Protein AF-A0A346YIU1-F1 (afdb_monomer_lite)

Sequence (76 aa):
MANEDDFQGSEQAENAAARG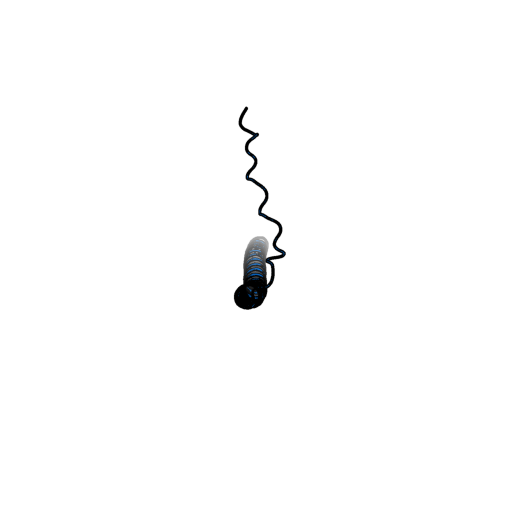KRARNAAAVREAERKAKAAAKLRENLMRRKTQARARRAGAADEAQGLPAAKTDESS

pLDDT: mean 78.63, std 12.34, range [46.22, 95.19]

Foldseek 3Di:
DPDPVVVVVVVVVVVVVVVVVVVVVVVVVVVVVVVVVVVVVVVVVVVVVVVQVVCVVVVHDDPDDDDPDDPPPDDD

Structure (mmCIF, N/CA/C/O backbone):
data_AF-A0A346YIU1-F1
#
_entry.id   AF-A0A346YIU1-F1
#
loop_
_atom_site.group_PDB
_atom_site.id
_atom_site.type_symbol
_atom_site.label_atom_id
_atom_site.label_alt_id
_atom_site.label_comp_id
_atom_site.label_asym_id
_atom_site.label_entity_id
_atom_site.label_seq_id
_atom_site.pdbx_PDB_ins_code
_atom_site.Cartn_x
_atom_site.Cartn_y
_atom_site.Cartn_z
_atom_site.occupancy
_atom_site.B_iso_or_equiv
_atom_site.auth_seq_id
_atom_site.auth_comp_id
_atom_site.auth_asym_id
_atom_site.auth_atom_id
_atom_site.pdbx_PDB_model_num
ATOM 1 N N . MET A 1 1 ? 29.257 -7.580 -53.904 1.00 46.22 1 MET A N 1
ATOM 2 C CA . MET A 1 1 ? 29.183 -8.073 -52.517 1.00 46.22 1 MET A CA 1
ATOM 3 C C . MET A 1 1 ? 28.303 -7.099 -51.760 1.00 46.22 1 MET A C 1
ATOM 5 O O . MET A 1 1 ? 28.708 -5.958 -51.599 1.00 46.22 1 MET A O 1
ATOM 9 N N . ALA A 1 2 ? 27.057 -7.479 -51.474 1.00 55.59 2 ALA A N 1
ATOM 10 C CA . ALA A 1 2 ? 26.178 -6.692 -50.612 1.00 55.59 2 ALA A CA 1
ATOM 11 C C . ALA A 1 2 ? 26.545 -7.026 -49.160 1.00 55.59 2 ALA A C 1
ATOM 13 O O . ALA A 1 2 ? 26.749 -8.197 -48.853 1.00 55.59 2 ALA A O 1
ATOM 14 N N . ASN A 1 3 ? 26.713 -5.999 -48.331 1.00 61.88 3 ASN A N 1
ATOM 15 C CA . ASN A 1 3 ? 27.306 -6.082 -46.999 1.00 61.88 3 ASN A CA 1
ATOM 16 C C . ASN A 1 3 ? 26.496 -6.992 -46.063 1.00 61.88 3 ASN A C 1
ATOM 18 O O . ASN A 1 3 ? 25.350 -6.699 -45.729 1.00 61.88 3 ASN A O 1
ATOM 22 N N . GLU A 1 4 ? 27.121 -8.073 -45.601 1.00 59.19 4 GLU A N 1
ATOM 23 C CA . GLU A 1 4 ? 26.581 -8.987 -44.584 1.00 59.19 4 GLU A CA 1
ATOM 24 C C . GLU A 1 4 ? 26.550 -8.344 -43.177 1.00 59.19 4 GLU A C 1
ATOM 26 O O . GLU A 1 4 ? 25.867 -8.841 -42.280 1.00 59.19 4 GLU A O 1
ATOM 31 N N . ASP A 1 5 ? 27.214 -7.196 -43.003 1.00 61.50 5 ASP A N 1
ATOM 32 C CA . ASP A 1 5 ? 27.312 -6.449 -41.742 1.00 61.50 5 ASP A CA 1
ATOM 33 C C . ASP A 1 5 ? 26.051 -5.621 -41.405 1.00 61.50 5 ASP A C 1
ATOM 35 O O . ASP A 1 5 ? 25.709 -5.451 -40.231 1.00 61.50 5 ASP A O 1
ATOM 39 N N . ASP A 1 6 ? 25.302 -5.149 -42.410 1.00 59.94 6 ASP A N 1
ATOM 40 C CA . ASP A 1 6 ? 24.118 -4.292 -42.208 1.00 59.94 6 ASP A CA 1
ATOM 41 C C . ASP A 1 6 ? 22.917 -5.068 -41.624 1.00 59.94 6 ASP A C 1
ATOM 43 O O . ASP A 1 6 ? 22.104 -4.525 -40.869 1.00 59.94 6 ASP A O 1
ATOM 47 N N . PHE A 1 7 ? 22.821 -6.369 -41.917 1.00 55.66 7 PHE A N 1
ATOM 48 C CA . PHE A 1 7 ? 21.744 -7.230 -41.423 1.00 55.66 7 PHE A CA 1
ATOM 49 C C . PHE A 1 7 ? 21.899 -7.518 -39.920 1.00 55.66 7 PHE A C 1
ATOM 51 O O . PHE A 1 7 ? 20.932 -7.441 -39.159 1.00 55.66 7 PHE A O 1
ATOM 58 N N . GLN A 1 8 ? 23.135 -7.737 -39.459 1.00 62.50 8 GLN A N 1
ATOM 59 C CA . GLN A 1 8 ? 23.439 -8.066 -38.063 1.00 62.50 8 GLN A CA 1
ATOM 60 C C . GLN A 1 8 ? 23.207 -6.886 -37.105 1.00 62.50 8 GLN A C 1
ATOM 62 O O . GLN A 1 8 ? 22.789 -7.091 -35.962 1.00 62.50 8 GLN A O 1
ATOM 67 N N . GLY A 1 9 ? 23.432 -5.647 -37.557 1.00 68.31 9 GLY A N 1
ATOM 68 C CA . GLY A 1 9 ? 23.153 -4.445 -36.763 1.00 68.31 9 GLY A CA 1
ATOM 69 C C . GLY A 1 9 ? 21.658 -4.245 -36.478 1.00 68.31 9 GLY A C 1
ATOM 70 O O . GLY A 1 9 ? 21.278 -3.831 -35.378 1.00 68.31 9 GLY A O 1
ATOM 71 N N . SER A 1 10 ? 20.799 -4.604 -37.437 1.00 70.56 10 SER A N 1
ATOM 72 C CA . SER A 1 10 ? 19.343 -4.482 -37.306 1.00 70.56 10 SER A CA 1
ATOM 73 C C . SER A 1 10 ? 18.760 -5.460 -36.275 1.00 70.56 10 SER A C 1
ATOM 75 O O . SER A 1 10 ? 18.017 -5.051 -35.379 1.00 70.56 10 SER A O 1
ATOM 77 N N . GLU A 1 11 ? 19.192 -6.725 -36.295 1.00 71.06 11 GLU A N 1
ATOM 78 C CA . GLU A 1 11 ? 18.740 -7.745 -35.342 1.00 71.06 11 GLU A CA 1
ATOM 79 C C . GLU A 1 11 ? 19.186 -7.438 -33.905 1.00 71.06 11 GLU A C 1
ATOM 81 O O . GLU A 1 11 ? 18.460 -7.685 -32.935 1.00 71.06 11 GLU A O 1
ATOM 86 N N . GLN A 1 12 ? 20.379 -6.869 -33.731 1.00 74.38 12 GLN A N 1
ATOM 87 C CA . GLN A 1 12 ? 20.879 -6.467 -32.414 1.00 74.38 12 GLN A CA 1
ATOM 88 C C . GLN A 1 12 ? 20.055 -5.314 -31.822 1.00 74.38 12 GLN A C 1
ATOM 90 O O . GLN A 1 12 ? 19.713 -5.345 -30.631 1.00 74.38 12 GLN A O 1
ATOM 95 N N . ALA A 1 13 ? 19.671 -4.337 -32.647 1.00 75.88 13 ALA A N 1
ATOM 96 C CA . ALA A 1 13 ? 18.811 -3.230 -32.241 1.00 75.88 13 ALA A CA 1
ATOM 97 C C . ALA A 1 13 ? 17.398 -3.707 -31.855 1.00 75.88 13 ALA A C 1
ATOM 99 O O . ALA A 1 13 ? 16.860 -3.300 -30.816 1.00 75.88 13 ALA A O 1
ATOM 100 N N . GLU A 1 14 ? 16.813 -4.631 -32.621 1.00 78.44 14 GLU A N 1
ATOM 101 C CA . GLU A 1 14 ? 15.513 -5.227 -32.297 1.00 78.44 14 GLU A CA 1
ATOM 102 C C . GLU A 1 14 ? 15.548 -6.028 -30.992 1.00 78.44 14 GLU A C 1
ATOM 104 O O . GLU A 1 14 ? 14.662 -5.893 -30.137 1.00 78.44 14 GLU A O 1
ATOM 109 N N . ASN A 1 15 ? 16.610 -6.805 -30.780 1.00 81.44 15 ASN A N 1
ATOM 110 C CA . ASN A 1 15 ? 16.813 -7.572 -29.557 1.00 81.44 15 ASN A CA 1
ATOM 111 C C . ASN A 1 15 ? 16.967 -6.673 -28.321 1.00 81.44 15 ASN A C 1
ATOM 113 O O . ASN A 1 15 ? 16.390 -6.962 -27.263 1.00 81.44 15 ASN A O 1
ATOM 117 N N . ALA A 1 16 ? 17.690 -5.556 -28.439 1.00 80.56 16 ALA A N 1
ATOM 118 C CA . ALA A 1 16 ? 17.796 -4.554 -27.381 1.00 80.56 16 ALA A CA 1
ATOM 119 C C . ALA A 1 16 ? 16.431 -3.911 -27.073 1.00 80.56 16 ALA A C 1
ATOM 121 O O . ALA A 1 16 ? 16.022 -3.829 -25.908 1.00 80.56 16 ALA A O 1
ATOM 122 N N . ALA A 1 17 ? 15.661 -3.555 -28.105 1.00 82.31 17 ALA A N 1
ATOM 123 C CA . ALA A 1 17 ? 14.312 -3.021 -27.947 1.00 82.31 17 ALA A CA 1
ATOM 124 C C . ALA A 1 17 ? 13.352 -4.039 -27.297 1.00 82.31 17 ALA A C 1
ATOM 126 O O . ALA A 1 17 ? 12.526 -3.677 -26.452 1.00 82.31 17 ALA A O 1
ATOM 127 N N . ALA A 1 18 ? 13.463 -5.326 -27.640 1.00 84.31 18 ALA A N 1
ATOM 128 C CA . ALA A 1 18 ? 12.689 -6.412 -27.040 1.00 84.31 18 ALA A CA 1
ATOM 129 C C . ALA A 1 18 ? 13.044 -6.639 -25.561 1.00 84.31 18 ALA A C 1
ATOM 131 O O . ALA A 1 18 ? 12.161 -6.887 -24.734 1.00 84.31 18 ALA A O 1
ATOM 132 N N . ARG A 1 19 ? 14.325 -6.522 -25.186 1.00 83.81 19 ARG A N 1
ATOM 133 C CA . ARG A 1 19 ? 14.768 -6.550 -23.778 1.00 83.81 19 ARG A CA 1
ATOM 134 C C . ARG A 1 19 ? 14.201 -5.364 -22.991 1.00 83.81 19 ARG A C 1
ATOM 136 O O . ARG A 1 19 ? 13.640 -5.574 -21.917 1.00 83.81 19 ARG A O 1
ATOM 143 N N . GLY A 1 20 ? 14.238 -4.154 -23.553 1.00 86.12 20 GLY A N 1
ATOM 144 C CA . GLY A 1 20 ? 13.650 -2.961 -22.933 1.00 86.12 20 GLY A CA 1
ATOM 145 C C . GLY A 1 20 ? 12.135 -3.074 -22.715 1.00 86.12 20 GLY A C 1
ATOM 146 O O . GLY A 1 20 ? 11.634 -2.744 -21.640 1.00 86.12 20 GLY A O 1
ATOM 147 N N . LYS A 1 21 ? 11.398 -3.615 -23.696 1.00 87.25 21 LYS A N 1
ATOM 148 C CA . LYS A 1 21 ? 9.956 -3.896 -23.564 1.00 87.25 21 LYS A CA 1
ATOM 149 C C . LYS A 1 21 ? 9.666 -4.907 -22.447 1.00 87.25 21 LYS A C 1
ATOM 151 O O . LYS A 1 21 ? 8.805 -4.654 -21.609 1.00 87.25 21 LYS A O 1
ATOM 156 N N . ARG A 1 22 ? 10.427 -6.006 -22.372 1.00 87.56 22 ARG A N 1
ATOM 157 C CA . ARG A 1 22 ? 10.297 -7.008 -21.296 1.00 87.56 22 ARG A CA 1
ATOM 158 C C . ARG A 1 22 ? 10.573 -6.423 -19.910 1.00 87.56 22 ARG A C 1
ATOM 160 O O . ARG A 1 22 ? 9.815 -6.694 -18.984 1.00 87.56 22 ARG A O 1
ATOM 167 N N . ALA A 1 23 ? 11.602 -5.587 -19.774 1.00 86.75 23 ALA A N 1
ATOM 168 C CA . ALA A 1 23 ? 11.925 -4.926 -18.511 1.00 86.75 23 ALA A CA 1
ATOM 169 C C . ALA A 1 23 ? 10.797 -3.992 -18.037 1.00 86.75 23 ALA A C 1
ATOM 171 O O . ALA A 1 23 ? 10.407 -4.045 -16.869 1.00 86.75 23 ALA A O 1
ATOM 172 N N . ARG A 1 24 ? 10.216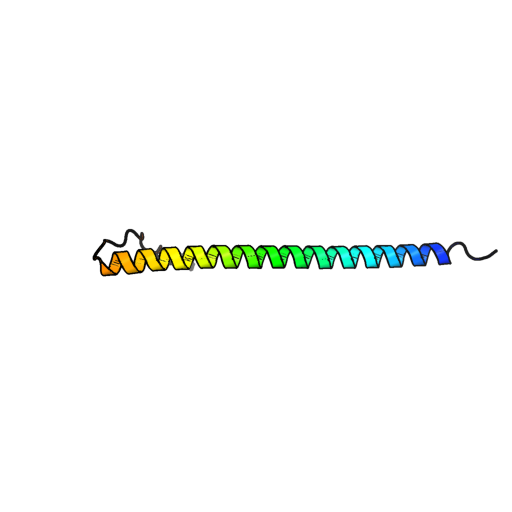 -3.197 -18.948 1.00 89.12 24 ARG A N 1
ATOM 173 C CA . ARG A 1 24 ? 9.057 -2.340 -18.640 1.00 89.12 24 ARG A CA 1
ATOM 174 C C . ARG A 1 24 ? 7.831 -3.153 -18.223 1.00 89.12 24 ARG A C 1
ATOM 176 O O . ARG A 1 24 ? 7.196 -2.818 -17.228 1.00 89.12 24 ARG A O 1
ATOM 183 N N . ASN A 1 25 ? 7.545 -4.254 -18.917 1.00 88.62 25 ASN A N 1
ATOM 184 C CA . ASN A 1 25 ? 6.429 -5.134 -18.564 1.00 88.62 25 ASN A CA 1
ATOM 185 C C . ASN A 1 25 ? 6.630 -5.776 -17.182 1.00 88.62 25 ASN A C 1
ATOM 187 O O . ASN A 1 25 ? 5.711 -5.786 -16.368 1.00 88.62 25 ASN A O 1
ATOM 191 N N . ALA A 1 26 ? 7.843 -6.243 -16.874 1.00 87.94 26 ALA A N 1
ATOM 192 C CA . ALA A 1 26 ? 8.166 -6.797 -15.560 1.00 87.94 26 ALA A CA 1
ATOM 193 C C . ALA A 1 26 ? 8.031 -5.756 -14.432 1.00 87.94 26 ALA A C 1
ATOM 195 O O . ALA A 1 26 ? 7.588 -6.088 -13.332 1.00 87.94 26 ALA A O 1
ATOM 196 N N . ALA A 1 27 ? 8.386 -4.493 -14.689 1.00 88.50 27 ALA A N 1
ATOM 197 C CA . ALA A 1 27 ? 8.165 -3.405 -13.738 1.00 88.50 27 ALA A CA 1
ATOM 198 C C . ALA A 1 27 ? 6.665 -3.149 -13.503 1.00 88.50 27 ALA A C 1
ATOM 200 O O . ALA A 1 27 ? 6.235 -3.094 -12.350 1.00 88.50 27 ALA A O 1
ATOM 201 N N . ALA A 1 28 ? 5.861 -3.092 -14.570 1.00 89.25 28 ALA A N 1
ATOM 202 C CA . ALA A 1 28 ? 4.414 -2.893 -14.475 1.00 89.25 28 ALA A CA 1
ATOM 203 C C . ALA A 1 28 ? 3.712 -4.012 -13.680 1.00 89.25 28 ALA A C 1
ATOM 205 O O . ALA A 1 28 ? 2.861 -3.730 -12.835 1.00 89.25 28 ALA A O 1
ATOM 206 N N . VAL A 1 29 ? 4.111 -5.274 -13.883 1.00 89.38 29 VAL A N 1
ATOM 207 C CA . VAL A 1 29 ? 3.584 -6.420 -13.117 1.00 89.38 29 VAL A CA 1
ATOM 208 C C . VAL A 1 29 ? 3.889 -6.272 -11.624 1.00 89.38 29 VAL A C 1
ATOM 210 O O . VAL A 1 29 ? 2.987 -6.388 -10.795 1.00 89.38 29 VAL A O 1
ATOM 213 N N . ARG A 1 30 ? 5.131 -5.927 -11.259 1.00 89.50 30 ARG A N 1
ATOM 214 C CA . ARG A 1 30 ? 5.509 -5.715 -9.850 1.00 89.50 30 ARG A CA 1
ATOM 215 C C . ARG A 1 30 ? 4.726 -4.576 -9.202 1.00 89.50 30 ARG A C 1
ATOM 217 O O . ARG A 1 30 ? 4.357 -4.672 -8.032 1.00 89.50 30 ARG A O 1
ATOM 224 N N . GLU A 1 31 ? 4.471 -3.490 -9.926 1.00 86.69 31 GLU A N 1
ATOM 225 C CA . GLU A 1 31 ? 3.639 -2.400 -9.411 1.00 86.69 31 GLU A CA 1
ATOM 226 C C . GLU A 1 31 ? 2.187 -2.827 -9.190 1.00 86.69 31 GLU A C 1
ATOM 228 O O . GLU A 1 31 ? 1.603 -2.489 -8.157 1.00 86.69 31 GLU A O 1
ATOM 233 N N . ALA A 1 32 ? 1.615 -3.600 -10.115 1.00 86.94 32 ALA A N 1
ATOM 234 C CA . ALA A 1 32 ? 0.270 -4.146 -9.969 1.00 86.94 32 ALA A CA 1
ATOM 235 C C . ALA A 1 32 ? 0.164 -5.055 -8.732 1.00 86.94 32 ALA A C 1
ATOM 237 O O . ALA A 1 32 ? -0.757 -4.901 -7.927 1.00 86.94 32 ALA A O 1
ATOM 238 N N . GLU A 1 33 ? 1.150 -5.928 -8.508 1.00 87.00 33 GLU A N 1
ATOM 239 C CA . GLU A 1 33 ? 1.216 -6.778 -7.314 1.00 87.00 33 GLU A CA 1
ATOM 240 C C . GLU A 1 33 ? 1.307 -5.967 -6.016 1.00 87.00 33 GLU A C 1
ATOM 242 O O . GLU A 1 33 ? 0.622 -6.277 -5.037 1.00 87.00 33 GLU A O 1
ATOM 247 N N . ARG A 1 34 ? 2.128 -4.907 -5.983 1.00 89.50 34 ARG A N 1
ATOM 248 C CA . ARG A 1 34 ? 2.222 -4.015 -4.813 1.00 89.50 34 ARG A CA 1
ATOM 249 C C . ARG A 1 34 ? 0.882 -3.345 -4.518 1.00 89.50 34 ARG A C 1
ATOM 251 O O . ARG A 1 34 ? 0.468 -3.312 -3.360 1.00 89.50 34 ARG A O 1
ATOM 258 N N . LYS A 1 35 ? 0.188 -2.854 -5.550 1.00 87.56 35 LYS A N 1
ATOM 259 C CA . LYS A 1 35 ? -1.144 -2.242 -5.412 1.00 87.56 35 LYS A CA 1
ATOM 260 C C . LYS A 1 35 ? -2.170 -3.248 -4.883 1.00 87.56 35 LYS A C 1
ATOM 262 O O . LYS A 1 35 ? -2.908 -2.923 -3.955 1.00 87.56 35 LYS A O 1
ATOM 267 N N . ALA A 1 36 ? -2.174 -4.478 -5.398 1.00 86.56 36 ALA A N 1
ATOM 268 C CA . ALA A 1 36 ? -3.066 -5.537 -4.926 1.00 86.56 36 ALA A CA 1
ATOM 269 C C . ALA A 1 36 ? -2.822 -5.880 -3.444 1.00 86.56 36 ALA A C 1
ATOM 271 O O . ALA A 1 36 ? -3.766 -5.926 -2.650 1.00 86.56 36 ALA A O 1
ATOM 272 N N . LYS A 1 37 ? -1.552 -6.035 -3.044 1.00 89.50 37 LYS A N 1
ATOM 273 C CA . LYS A 1 37 ? -1.163 -6.279 -1.643 1.00 89.50 37 LYS A CA 1
ATOM 274 C C . LYS A 1 37 ? -1.571 -5.123 -0.726 1.00 89.50 37 LYS A C 1
ATOM 276 O O . LYS A 1 37 ? -2.094 -5.364 0.361 1.00 89.50 37 LYS A O 1
ATOM 281 N N . ALA A 1 38 ? -1.384 -3.876 -1.162 1.00 90.31 38 ALA A N 1
ATOM 282 C CA . ALA A 1 38 ? -1.788 -2.697 -0.399 1.00 90.31 38 ALA A CA 1
ATOM 283 C C . ALA A 1 38 ? -3.311 -2.642 -0.188 1.00 90.31 38 ALA A C 1
ATOM 285 O O . ALA A 1 38 ? -3.765 -2.399 0.929 1.00 90.31 38 ALA A O 1
ATOM 286 N N . ALA A 1 39 ? -4.100 -2.936 -1.225 1.00 89.38 39 ALA A N 1
ATOM 287 C CA . ALA A 1 39 ? -5.557 -2.977 -1.127 1.00 89.38 39 ALA A CA 1
ATOM 288 C C . ALA A 1 39 ? -6.049 -4.082 -0.173 1.00 89.38 39 ALA A C 1
ATOM 290 O O . ALA A 1 39 ? -6.934 -3.838 0.649 1.00 89.38 39 ALA A O 1
ATOM 291 N N . ALA A 1 40 ? -5.458 -5.281 -0.240 1.00 90.12 40 ALA A N 1
ATOM 292 C CA . ALA A 1 40 ? -5.777 -6.375 0.677 1.00 90.12 40 ALA A CA 1
ATOM 293 C C . ALA A 1 40 ? -5.455 -6.001 2.135 1.00 90.12 40 ALA A C 1
ATOM 295 O O . ALA A 1 40 ? -6.323 -6.093 3.006 1.00 90.12 40 ALA A O 1
ATOM 296 N N . LYS A 1 41 ? -4.248 -5.475 2.383 1.00 95.19 41 LYS A N 1
ATOM 297 C CA . LYS A 1 41 ? -3.816 -5.016 3.710 1.00 95.19 41 LYS A CA 1
ATOM 298 C C . LYS A 1 41 ? -4.691 -3.885 4.252 1.00 95.19 41 LYS A C 1
ATOM 300 O O . LYS A 1 41 ? -4.953 -3.832 5.454 1.00 95.19 41 LYS A O 1
ATOM 305 N N . LEU A 1 42 ? -5.160 -2.979 3.392 1.00 92.50 42 LEU A N 1
ATOM 306 C CA . LEU A 1 42 ? -6.073 -1.909 3.789 1.00 92.50 42 LEU A CA 1
ATOM 307 C C . LEU A 1 42 ? -7.414 -2.473 4.273 1.00 92.50 42 LEU A C 1
ATOM 309 O O . LEU A 1 42 ? -7.883 -2.077 5.337 1.00 92.50 42 LEU A O 1
ATOM 313 N N . ARG A 1 43 ? -8.005 -3.428 3.541 1.00 93.38 43 ARG A N 1
ATOM 314 C CA . ARG A 1 43 ? -9.257 -4.089 3.954 1.00 93.38 43 ARG A CA 1
ATOM 315 C C . ARG A 1 43 ? -9.113 -4.771 5.313 1.00 93.38 43 ARG A C 1
ATOM 317 O O . ARG A 1 43 ? -9.959 -4.569 6.180 1.00 93.38 43 ARG A O 1
ATOM 324 N N . GLU A 1 44 ? -8.029 -5.515 5.515 1.00 93.94 44 GLU A N 1
ATOM 325 C CA . GLU A 1 44 ? -7.723 -6.157 6.798 1.00 93.94 44 GLU A CA 1
ATOM 326 C C . GLU A 1 44 ? -7.605 -5.127 7.934 1.00 93.94 44 GLU A C 1
ATOM 328 O O . GLU A 1 44 ? -8.258 -5.262 8.970 1.00 93.94 44 GLU A O 1
ATOM 333 N N . ASN A 1 45 ? -6.844 -4.046 7.722 1.00 93.75 45 ASN A N 1
ATOM 334 C CA . ASN A 1 45 ? -6.673 -2.983 8.717 1.00 93.75 45 ASN A CA 1
ATOM 335 C C . ASN A 1 45 ? -7.996 -2.305 9.081 1.00 93.75 45 ASN A C 1
ATOM 337 O O . ASN A 1 45 ? -8.246 -2.028 10.254 1.00 93.75 45 ASN A O 1
ATOM 341 N N . LEU A 1 46 ? -8.855 -2.045 8.095 1.00 94.19 46 LEU A N 1
ATOM 342 C CA . LEU A 1 46 ? -10.177 -1.470 8.335 1.00 94.19 46 LEU A CA 1
ATOM 343 C C . LEU A 1 46 ? -11.059 -2.418 9.152 1.00 94.19 46 LEU A C 1
ATOM 345 O O . LEU A 1 46 ? -11.716 -1.975 10.095 1.00 94.19 46 LEU A O 1
ATOM 349 N N . MET A 1 47 ? -11.035 -3.717 8.848 1.00 92.31 47 MET A N 1
ATOM 350 C CA . MET A 1 47 ? -11.779 -4.720 9.612 1.00 92.31 47 MET A CA 1
ATOM 351 C C . MET A 1 47 ? -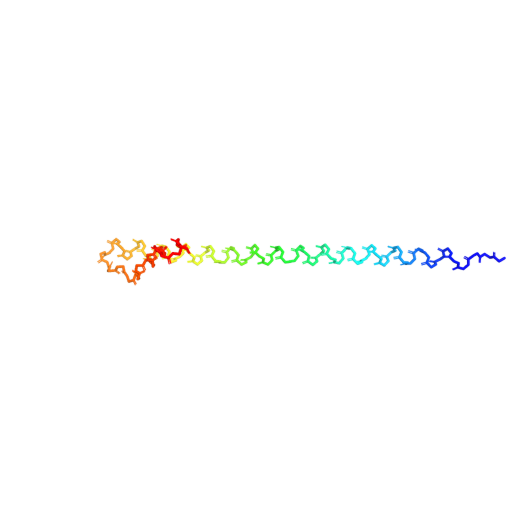11.271 -4.823 11.053 1.00 92.31 47 MET A C 1
ATOM 353 O O . MET A 1 47 ? -12.081 -4.765 11.977 1.00 92.31 47 MET A O 1
ATOM 357 N N . ARG A 1 48 ? -9.949 -4.855 11.263 1.00 90.62 48 ARG A N 1
ATOM 358 C CA . ARG A 1 48 ? -9.334 -4.847 12.601 1.00 90.62 48 ARG A CA 1
ATOM 359 C C . ARG A 1 48 ? -9.672 -3.579 13.392 1.00 90.62 48 ARG A C 1
ATOM 361 O O . ARG A 1 48 ? -10.004 -3.651 14.570 1.00 90.62 48 ARG A O 1
ATOM 368 N N . ARG A 1 49 ? -9.649 -2.404 12.754 1.00 89.06 49 ARG A N 1
ATOM 369 C CA . ARG A 1 49 ? -10.071 -1.145 13.398 1.00 89.06 49 ARG A CA 1
ATOM 370 C C . ARG A 1 49 ? -11.553 -1.166 13.769 1.00 89.06 49 ARG A C 1
ATOM 372 O O . ARG A 1 49 ? -11.917 -0.694 14.843 1.00 89.06 49 ARG A O 1
ATOM 379 N N . LYS A 1 50 ? -12.411 -1.726 12.910 1.00 91.69 50 LYS A N 1
ATOM 380 C CA . LYS A 1 50 ? -13.854 -1.847 13.163 1.00 91.69 50 LYS A CA 1
ATOM 381 C C . LYS A 1 50 ? -14.147 -2.750 14.360 1.00 91.69 50 LYS A C 1
ATOM 383 O O . LYS A 1 50 ? -14.975 -2.380 15.193 1.00 91.69 50 LYS A O 1
ATOM 388 N N . THR A 1 51 ? -13.487 -3.905 14.459 1.00 87.50 51 THR A N 1
ATOM 389 C CA . THR A 1 51 ? -13.655 -4.807 15.609 1.00 87.50 51 THR A CA 1
ATOM 390 C C . THR A 1 51 ? -13.167 -4.143 16.891 1.00 87.50 51 THR A C 1
ATOM 392 O O . THR A 1 51 ? -13.914 -4.110 17.866 1.00 87.50 51 THR A O 1
ATOM 395 N N . GLN A 1 52 ? -11.997 -3.499 16.862 1.00 87.31 52 GLN A N 1
ATOM 396 C CA . GLN A 1 52 ? -11.459 -2.787 18.022 1.00 87.31 52 GLN A CA 1
ATOM 397 C C . GLN A 1 52 ? -12.373 -1.635 18.478 1.00 87.31 52 GLN A C 1
ATOM 399 O O . GLN A 1 52 ? -12.656 -1.495 19.664 1.00 87.31 52 GLN A O 1
ATOM 404 N N . ALA A 1 53 ? -12.908 -0.829 17.554 1.00 85.94 53 ALA A N 1
ATOM 405 C CA . ALA A 1 53 ? -13.835 0.255 17.890 1.00 85.94 53 ALA A CA 1
ATOM 406 C C . ALA A 1 53 ? -15.155 -0.250 18.500 1.00 85.94 53 ALA A C 1
ATOM 408 O O . ALA A 1 53 ? -15.742 0.429 19.344 1.00 85.94 53 ALA A O 1
ATOM 409 N N . ARG A 1 54 ? -15.635 -1.429 18.076 1.00 84.81 54 ARG A N 1
ATOM 410 C CA . ARG A 1 54 ? -16.797 -2.090 18.685 1.00 84.81 54 ARG A CA 1
ATOM 411 C C . ARG A 1 54 ? -16.469 -2.599 20.089 1.00 84.81 54 ARG A C 1
ATOM 413 O O . ARG A 1 54 ? -17.259 -2.351 20.990 1.00 84.81 54 ARG A O 1
ATOM 420 N N . ALA A 1 55 ? -15.318 -3.246 20.270 1.00 81.44 55 ALA A N 1
ATOM 421 C CA . ALA A 1 55 ? -14.850 -3.737 21.566 1.00 81.44 55 ALA A CA 1
ATOM 422 C C . ALA A 1 55 ? -14.748 -2.598 22.596 1.00 81.44 55 ALA A C 1
ATOM 424 O O . ALA A 1 55 ? -15.343 -2.690 23.665 1.00 81.44 55 ALA A O 1
ATOM 425 N N . ARG A 1 56 ? -14.128 -1.468 22.220 1.00 80.38 56 ARG A N 1
ATOM 426 C CA . ARG A 1 56 ? -14.044 -0.272 23.078 1.00 80.38 56 ARG A CA 1
ATOM 427 C C . ARG A 1 56 ? -15.414 0.276 23.477 1.00 80.38 56 ARG A C 1
ATOM 429 O O . ARG A 1 56 ? -15.619 0.623 24.631 1.00 80.38 56 ARG A O 1
ATOM 436 N N . ARG A 1 57 ? -16.370 0.331 22.540 1.00 81.31 57 ARG A N 1
ATOM 437 C CA . ARG A 1 57 ? -17.752 0.757 22.836 1.00 81.31 57 ARG A CA 1
ATOM 438 C C . ARG A 1 57 ? -18.494 -0.207 23.759 1.00 81.31 57 ARG 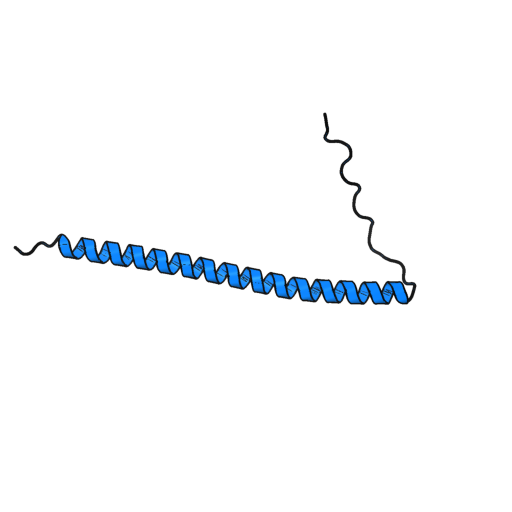A C 1
ATOM 440 O O . ARG A 1 57 ? -19.330 0.238 24.531 1.00 81.31 57 ARG A O 1
ATOM 447 N N . ALA A 1 58 ? -18.196 -1.499 23.675 1.00 82.25 58 ALA A N 1
ATOM 448 C CA . ALA A 1 58 ? -18.741 -2.516 24.566 1.00 82.25 58 ALA A CA 1
ATOM 449 C C . ALA A 1 58 ? -18.026 -2.570 25.933 1.00 82.25 58 ALA A C 1
ATOM 451 O O . ALA A 1 58 ? -18.352 -3.433 26.740 1.00 82.25 58 ALA A O 1
ATOM 452 N N . GLY A 1 59 ? -17.052 -1.684 26.191 1.00 74.38 59 GLY A N 1
ATOM 453 C CA . GLY A 1 59 ? -16.273 -1.674 27.432 1.00 74.38 59 GLY A CA 1
ATOM 454 C C . GLY A 1 59 ? -15.283 -2.836 27.563 1.00 74.38 59 GLY A C 1
ATOM 455 O O . GLY A 1 59 ? -14.813 -3.107 28.663 1.00 74.38 59 GLY A O 1
ATOM 456 N N . ALA A 1 60 ? -14.965 -3.536 26.470 1.00 72.06 60 ALA A N 1
ATOM 457 C CA . ALA A 1 60 ? -13.972 -4.605 26.490 1.00 72.06 60 ALA A CA 1
ATOM 458 C C . ALA A 1 60 ? -12.557 -4.027 26.666 1.00 72.06 60 ALA A C 1
ATOM 460 O O . ALA A 1 60 ? -12.233 -2.981 26.094 1.00 72.06 60 ALA A O 1
ATOM 461 N N . ALA A 1 61 ? -11.719 -4.723 27.440 1.00 65.94 61 ALA A N 1
ATOM 462 C CA . A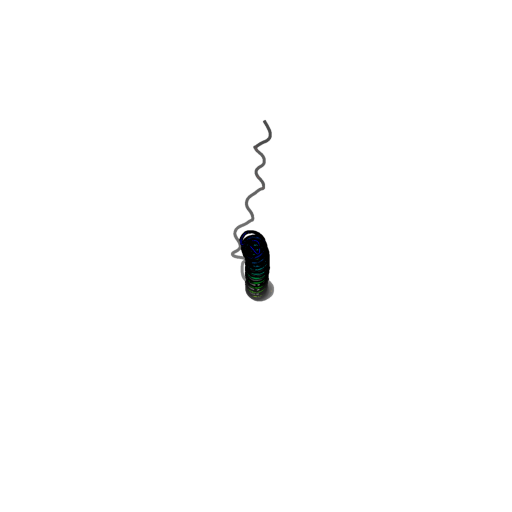LA A 1 61 ? -10.323 -4.351 27.647 1.00 65.94 61 ALA A CA 1
ATOM 463 C C . ALA A 1 61 ? -9.560 -4.321 26.308 1.00 65.94 61 ALA A C 1
ATOM 465 O O . ALA A 1 61 ? -9.722 -5.207 25.469 1.00 65.94 61 ALA A O 1
ATOM 466 N N . ASP A 1 62 ? -8.738 -3.290 26.091 1.00 65.69 62 ASP A N 1
ATOM 467 C CA . ASP A 1 62 ? -7.850 -3.225 24.926 1.00 65.69 62 ASP A CA 1
ATOM 468 C C . ASP A 1 62 ? -6.658 -4.157 25.189 1.00 65.69 62 ASP A C 1
ATOM 470 O O . ASP A 1 62 ? -5.756 -3.820 25.948 1.00 65.69 62 ASP A O 1
ATOM 474 N N . GLU A 1 63 ? -6.657 -5.346 24.583 1.00 70.56 63 GLU A N 1
ATOM 475 C CA . GLU A 1 63 ? -5.545 -6.312 24.669 1.00 70.56 63 GLU A CA 1
ATOM 476 C C . GLU A 1 63 ? -4.281 -5.839 23.924 1.00 70.56 63 GLU A C 1
ATOM 478 O O . GLU A 1 63 ? -3.279 -6.555 23.855 1.00 70.56 63 GLU A O 1
ATOM 483 N N . ALA A 1 64 ? -4.309 -4.644 23.323 1.00 69.19 64 ALA A N 1
ATOM 484 C CA . ALA A 1 64 ? -3.138 -4.055 22.701 1.00 69.19 64 ALA A CA 1
ATOM 485 C C . ALA A 1 64 ? -2.040 -3.824 23.751 1.00 69.19 64 ALA A C 1
ATOM 487 O O . ALA A 1 64 ? -2.127 -2.925 24.586 1.00 69.19 64 ALA A O 1
ATOM 488 N N . GLN A 1 65 ? -0.973 -4.621 23.670 1.00 66.25 65 GLN A N 1
ATOM 489 C CA . GLN A 1 65 ? 0.273 -4.345 24.378 1.00 66.25 65 GLN A CA 1
ATOM 490 C C . GLN A 1 65 ? 0.790 -2.966 23.943 1.00 66.25 65 GLN A C 1
ATOM 492 O O . GLN A 1 65 ? 0.797 -2.649 22.748 1.00 66.25 65 GLN A O 1
ATOM 497 N N . GLY A 1 66 ? 1.165 -2.132 24.918 1.00 71.75 66 GLY A N 1
ATOM 498 C CA . GLY A 1 66 ? 1.629 -0.767 24.679 1.00 71.75 66 GLY A CA 1
ATOM 499 C C . GLY A 1 66 ? 2.763 -0.715 23.654 1.00 71.75 66 GLY A C 1
ATOM 500 O O . GLY A 1 66 ? 3.584 -1.630 23.568 1.00 71.75 66 GLY A O 1
ATOM 501 N N . LEU A 1 67 ? 2.797 0.355 22.855 1.00 72.50 67 LEU A N 1
ATOM 502 C CA . LEU A 1 67 ? 3.900 0.594 21.925 1.00 72.50 67 LEU A CA 1
ATOM 503 C C . LEU A 1 67 ? 5.214 0.646 22.723 1.00 72.50 67 LEU A C 1
ATOM 505 O O . LEU A 1 67 ? 5.240 1.288 23.777 1.00 72.50 67 LEU A O 1
ATOM 509 N N . PRO A 1 68 ? 6.293 -0.007 22.252 1.00 74.69 68 PRO A N 1
ATOM 510 C CA . PRO A 1 68 ? 7.578 0.073 22.927 1.00 74.69 68 PRO A CA 1
ATOM 511 C C . PRO A 1 68 ? 8.000 1.540 23.008 1.00 74.69 68 PRO A C 1
ATOM 513 O O . PRO A 1 68 ? 7.884 2.276 22.022 1.00 74.69 68 PRO A O 1
ATOM 516 N N . ALA A 1 69 ? 8.466 1.966 24.185 1.00 78.12 69 ALA A N 1
ATOM 517 C CA . ALA A 1 69 ? 9.031 3.296 24.356 1.00 78.12 69 ALA A CA 1
ATOM 518 C C . ALA A 1 69 ? 10.118 3.506 23.291 1.00 78.12 69 ALA A C 1
ATOM 520 O O . ALA A 1 69 ? 10.955 2.625 23.069 1.00 78.12 69 ALA A O 1
ATOM 521 N N . ALA A 1 70 ? 10.071 4.642 22.590 1.00 75.50 70 ALA A N 1
ATOM 522 C CA . ALA A 1 70 ? 11.134 5.011 21.664 1.00 75.50 70 ALA A CA 1
ATOM 523 C C . ALA A 1 70 ? 12.462 4.952 22.430 1.00 75.50 70 ALA A C 1
ATOM 525 O O . ALA A 1 70 ? 12.536 5.488 23.532 1.00 75.50 70 ALA A O 1
ATOM 526 N N . LYS A 1 71 ? 13.464 4.250 21.885 1.00 66.06 71 LYS A N 1
ATOM 527 C CA . LYS A 1 71 ? 14.780 4.077 22.514 1.00 66.06 71 LYS A CA 1
ATOM 528 C C . LYS A 1 71 ? 15.310 5.443 22.961 1.00 66.06 71 LYS A C 1
ATOM 530 O O . LYS A 1 71 ? 15.655 6.265 22.120 1.00 66.06 71 LYS A O 1
ATOM 535 N N . THR A 1 72 ? 1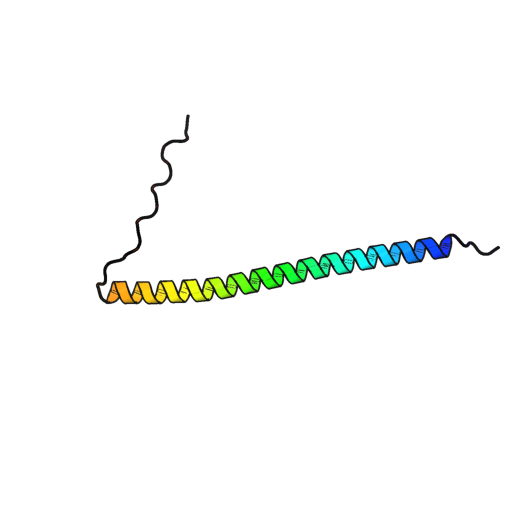5.352 5.686 24.265 1.00 62.00 72 THR A N 1
ATOM 536 C CA . THR A 1 72 ? 15.927 6.897 24.868 1.00 62.00 72 THR A CA 1
ATOM 537 C C . THR A 1 72 ? 17.407 6.715 25.200 1.00 62.00 72 THR A C 1
ATOM 539 O O . THR A 1 72 ? 17.868 7.296 26.174 1.00 62.00 72 THR A O 1
ATOM 542 N N . ASP A 1 73 ? 18.146 5.885 24.458 1.00 60.88 73 ASP A N 1
ATOM 543 C CA . ASP A 1 73 ? 19.555 5.622 24.775 1.00 60.88 73 ASP A CA 1
ATOM 544 C C . ASP A 1 73 ? 20.356 5.126 23.560 1.00 60.88 73 ASP A C 1
ATOM 546 O O . ASP A 1 73 ? 20.779 3.982 23.506 1.00 60.88 73 ASP A O 1
ATOM 550 N N . GLU A 1 74 ? 20.483 5.961 22.528 1.00 61.66 74 GLU A N 1
ATOM 551 C CA . GLU A 1 74 ? 21.538 5.834 21.500 1.00 61.66 74 GLU A CA 1
ATOM 552 C C . GLU A 1 74 ? 21.957 7.251 21.052 1.00 61.66 74 GLU A C 1
ATOM 554 O O . GLU A 1 74 ? 21.972 7.586 19.867 1.00 61.66 74 GLU A O 1
ATOM 559 N N . SER A 1 75 ? 22.221 8.118 22.034 1.00 56.41 75 SER A N 1
ATOM 560 C CA . SER A 1 75 ? 22.895 9.408 21.847 1.00 56.41 75 SER A CA 1
ATOM 561 C C . SER A 1 75 ? 24.110 9.454 22.773 1.00 56.41 75 SER A C 1
ATOM 563 O O . SER A 1 75 ? 24.063 10.071 23.837 1.00 56.41 75 SER A O 1
ATOM 565 N N . SER A 1 76 ? 25.182 8.761 22.393 1.00 47.47 76 SER A N 1
ATOM 566 C CA . SER A 1 76 ? 26.560 8.955 22.872 1.00 47.47 76 SER A CA 1
ATOM 567 C C . SER A 1 76 ? 27.536 8.424 21.833 1.00 47.47 76 SER A C 1
ATOM 569 O O . SER A 1 76 ? 27.287 7.312 21.323 1.00 47.47 76 SER A O 1
#

Secondary structure (DSSP, 8-state):
---THHHHHHHHHHHHHHHHHHHHHHHHHHHHHHHHHHHHHHHHHHHHHHHHHHHHHTT-----PPPPPP------

Radius of gyration: 28.1 Å; chains: 1; bounding box: 48×18×80 Å